Protein AF-A0A2N2M0J9-F1 (afdb_monomer_lite)

Radius of gyration: 19.61 Å; chains: 1; bounding box: 44×35×49 Å

Sequence (154 aa):
MKNSKKWVEKRLKFGWIAIILGVIVSTYGVVSELIIFGVPFDFRFITGLGILLIGVGIGIVVRYRAAAKDETAAKRITNEEQDERTAMIRAKAGNRAYWVSTVLIYTGLMWVSFISNGSLPPMNEDILWYYFAFATVLPFAVYLYNIIHDERSS

pLDDT: mean 85.66, std 8.02, range [47.09, 96.94]

Structure (mmCIF, N/CA/C/O backbone):
data_AF-A0A2N2M0J9-F1
#
_entry.id   AF-A0A2N2M0J9-F1
#
loop_
_atom_site.group_PDB
_atom_site.id
_atom_site.type_symbol
_atom_site.label_atom_id
_atom_site.label_alt_id
_atom_site.label_comp_id
_atom_site.label_asym_id
_atom_site.label_entity_id
_atom_site.label_seq_id
_atom_site.pdbx_PDB_ins_code
_atom_site.Cartn_x
_atom_site.Cartn_y
_atom_site.Cartn_z
_atom_site.occupancy
_atom_site.B_iso_or_equiv
_atom_site.auth_seq_id
_atom_site.auth_comp_id
_atom_site.auth_asym_id
_atom_site.auth_atom_id
_atom_site.pdbx_PDB_model_num
ATOM 1 N N . MET A 1 1 ? -15.226 12.903 26.786 1.00 47.09 1 MET A N 1
ATOM 2 C CA . MET A 1 1 ? -16.348 12.633 25.850 1.00 47.09 1 MET A CA 1
ATOM 3 C C . MET A 1 1 ? -16.061 13.076 24.413 1.00 47.09 1 MET A C 1
ATOM 5 O O . MET A 1 1 ? -15.975 12.202 23.571 1.00 47.09 1 MET A O 1
ATOM 9 N N . LYS A 1 2 ? -15.788 14.359 24.110 1.00 59.69 2 LYS A N 1
ATOM 10 C CA . LYS A 1 2 ? -15.475 14.831 22.733 1.00 59.69 2 LYS A CA 1
ATOM 11 C C . LYS A 1 2 ? -14.125 14.377 22.138 1.00 59.69 2 LYS A C 1
ATOM 13 O O . LYS A 1 2 ? -13.940 14.494 20.930 1.00 59.69 2 LYS A O 1
ATOM 18 N N . ASN A 1 3 ? -13.180 13.900 22.951 1.00 74.38 3 ASN A N 1
ATOM 19 C CA . ASN A 1 3 ? -11.812 13.627 22.487 1.00 74.38 3 ASN A CA 1
ATOM 20 C C . ASN A 1 3 ? -11.683 12.361 21.628 1.00 74.38 3 ASN A C 1
ATOM 22 O O . ASN A 1 3 ? -10.988 12.420 20.620 1.00 74.38 3 ASN A O 1
ATOM 26 N N . SER A 1 4 ? -12.378 11.263 21.950 1.00 74.94 4 SER A N 1
ATOM 27 C CA . SER A 1 4 ? -12.256 9.997 21.202 1.00 74.94 4 SER A CA 1
ATOM 28 C C . SER A 1 4 ? -12.773 10.121 19.767 1.00 74.94 4 SER A C 1
ATOM 30 O O . SER A 1 4 ? -12.076 9.766 18.823 1.00 74.94 4 SER A O 1
ATOM 32 N N . LYS A 1 5 ? -13.952 10.729 19.573 1.00 79.00 5 LYS A N 1
ATOM 33 C CA . LYS A 1 5 ? -14.509 10.961 18.232 1.00 79.00 5 LYS A CA 1
ATOM 34 C C . LYS A 1 5 ? -13.630 11.898 17.394 1.00 79.00 5 LYS A C 1
ATOM 36 O O . LYS A 1 5 ? -13.292 11.567 16.263 1.00 79.00 5 LYS A O 1
ATOM 41 N N . LYS A 1 6 ? -13.169 13.017 17.973 1.00 83.81 6 LYS A N 1
ATOM 42 C CA . LYS A 1 6 ? -12.229 13.940 17.306 1.00 83.81 6 LYS A CA 1
ATOM 43 C C . LYS A 1 6 ? -10.909 13.264 16.929 1.00 83.81 6 LYS A C 1
ATOM 45 O O . LYS A 1 6 ? -10.328 13.585 15.894 1.00 83.81 6 LYS A O 1
ATOM 50 N N . TRP A 1 7 ? -10.428 12.344 17.761 1.00 82.81 7 TRP A N 1
ATOM 51 C CA . TRP A 1 7 ? -9.214 11.580 17.494 1.00 82.81 7 TRP A CA 1
ATOM 52 C C . TRP A 1 7 ? -9.399 10.623 16.303 1.00 82.81 7 TRP A C 1
ATOM 54 O O . TRP A 1 7 ? -8.581 10.649 15.380 1.00 82.81 7 TRP A O 1
ATOM 64 N N 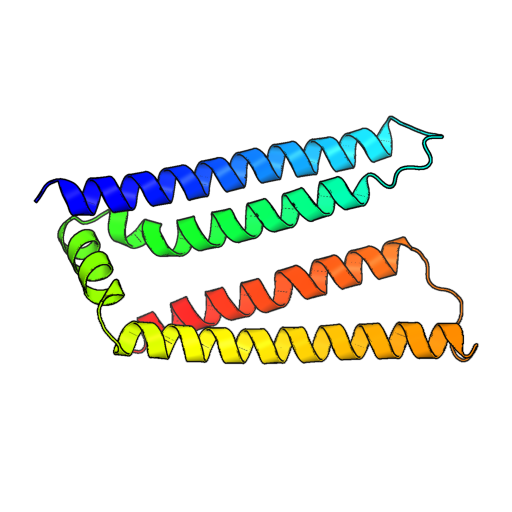. VAL A 1 8 ? -10.511 9.876 16.255 1.00 85.25 8 VAL A N 1
ATOM 65 C CA . VAL A 1 8 ? -10.868 8.996 15.122 1.00 85.25 8 VAL A CA 1
ATOM 66 C C . VAL A 1 8 ? -11.052 9.803 13.831 1.00 85.25 8 VAL A C 1
ATOM 68 O O . VAL A 1 8 ? -10.504 9.445 12.789 1.00 85.25 8 VAL A O 1
ATOM 71 N N . GLU A 1 9 ? -11.754 10.937 13.891 1.00 87.31 9 GLU A N 1
ATOM 72 C CA . GLU A 1 9 ? -11.941 11.833 12.742 1.00 87.31 9 GLU A CA 1
ATOM 73 C C . GLU A 1 9 ? -10.612 12.392 12.220 1.00 87.31 9 GLU A C 1
ATOM 75 O O . GLU A 1 9 ? -10.403 12.462 11.008 1.00 87.31 9 GLU A O 1
ATOM 80 N N . LYS A 1 10 ? -9.681 12.758 13.112 1.00 88.75 10 LYS A N 1
ATOM 81 C CA . LYS A 1 10 ? -8.341 13.213 12.719 1.00 88.75 10 LYS A CA 1
ATOM 82 C C . LYS A 1 10 ? -7.584 12.106 11.983 1.00 88.75 10 LYS A C 1
ATOM 84 O O . LYS A 1 10 ? -6.999 12.378 10.938 1.00 88.75 10 LYS A O 1
ATOM 89 N N . ARG A 1 11 ? -7.632 10.861 12.475 1.00 87.56 11 ARG A N 1
ATOM 90 C CA . ARG A 1 11 ? -7.019 9.698 11.806 1.00 87.56 11 ARG A CA 1
ATOM 91 C C . ARG A 1 11 ? -7.640 9.436 10.436 1.00 87.56 11 ARG A C 1
ATOM 93 O O . ARG A 1 11 ? -6.903 9.247 9.475 1.00 87.56 11 ARG A O 1
ATOM 100 N N . LEU A 1 12 ? -8.963 9.517 10.313 1.00 90.25 12 LEU A N 1
ATOM 101 C CA . LEU A 1 12 ? -9.637 9.395 9.020 1.00 90.25 12 LEU A CA 1
ATOM 102 C C . LEU A 1 12 ? -9.237 10.485 8.034 1.00 90.25 12 LEU A C 1
ATOM 104 O O . LEU A 1 12 ? -8.999 10.180 6.869 1.00 90.25 12 LEU A O 1
ATOM 108 N N . LYS A 1 13 ? -9.128 11.739 8.487 1.00 91.94 13 LYS A N 1
ATOM 109 C CA . LYS A 1 13 ? -8.634 12.836 7.645 1.00 91.94 13 LYS A CA 1
ATOM 110 C C . LYS A 1 13 ? -7.220 12.553 7.148 1.00 91.94 13 LYS A C 1
ATOM 112 O O . LYS A 1 13 ? -6.976 12.719 5.962 1.00 91.94 13 LYS A O 1
ATOM 117 N N . PHE A 1 14 ? -6.324 12.063 8.006 1.00 91.88 14 PHE A N 1
ATOM 118 C CA . PHE A 1 14 ? -4.991 11.628 7.572 1.00 91.88 14 PHE A CA 1
ATOM 119 C C . PHE A 1 14 ? -5.047 10.504 6.536 1.00 91.88 14 PHE A C 1
ATOM 121 O O . PHE A 1 14 ? -4.321 10.569 5.551 1.00 91.88 14 PHE A O 1
ATOM 128 N N . GLY A 1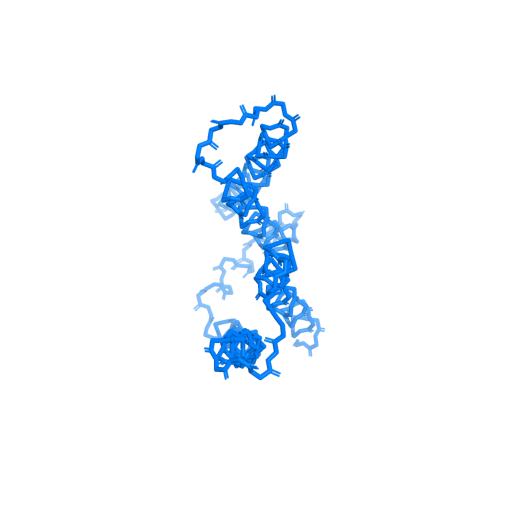 15 ? -5.925 9.514 6.722 1.00 90.25 15 GLY A N 1
ATOM 129 C CA . GLY A 1 15 ? -6.129 8.446 5.743 1.00 90.25 15 GLY A CA 1
ATOM 130 C C . GLY A 1 15 ? -6.559 8.989 4.379 1.00 90.25 15 GLY A C 1
ATOM 131 O O . GLY A 1 15 ? -5.946 8.666 3.368 1.00 90.25 15 GLY A O 1
ATOM 132 N N . TRP A 1 16 ? -7.549 9.884 4.348 1.00 94.50 16 TRP A N 1
ATOM 133 C CA . TRP A 1 16 ? -7.997 10.527 3.109 1.00 94.50 16 TRP A CA 1
ATOM 134 C C . TRP A 1 16 ? -6.934 11.423 2.472 1.00 94.50 16 TRP A C 1
ATOM 136 O O . TRP A 1 16 ? -6.764 11.375 1.258 1.00 94.50 16 TRP A O 1
ATOM 146 N N . ILE A 1 17 ? -6.192 12.196 3.269 1.00 95.56 17 ILE A N 1
ATOM 147 C CA . ILE A 1 17 ? -5.072 13.012 2.779 1.00 95.56 17 ILE A CA 1
ATOM 148 C C . ILE A 1 17 ? -4.010 12.116 2.135 1.00 95.56 17 ILE A C 1
ATOM 150 O O . ILE A 1 17 ? -3.542 12.433 1.047 1.00 95.56 17 ILE A O 1
ATOM 154 N N . ALA A 1 18 ? -3.666 10.987 2.761 1.00 94.44 18 ALA A N 1
ATOM 155 C CA . ALA A 1 18 ? -2.703 10.037 2.213 1.00 94.44 18 ALA A CA 1
ATOM 156 C C . ALA A 1 18 ? -3.183 9.422 0.887 1.00 94.44 18 ALA A C 1
ATOM 158 O O . ALA A 1 18 ? -2.396 9.344 -0.051 1.00 94.44 18 ALA A O 1
ATOM 159 N N . ILE A 1 19 ? -4.469 9.059 0.774 1.00 95.56 19 ILE A N 1
ATOM 160 C CA . ILE A 1 19 ? -5.051 8.570 -0.489 1.00 95.56 19 ILE A CA 1
ATOM 161 C C . ILE A 1 19 ? -4.966 9.648 -1.571 1.00 95.56 19 ILE A C 1
ATOM 163 O O . ILE A 1 19 ? -4.478 9.369 -2.660 1.00 95.56 19 ILE A O 1
ATOM 167 N N . ILE A 1 20 ? -5.417 10.874 -1.284 1.00 96.62 20 ILE A N 1
ATOM 168 C CA . ILE A 1 20 ? -5.417 11.976 -2.259 1.00 96.62 2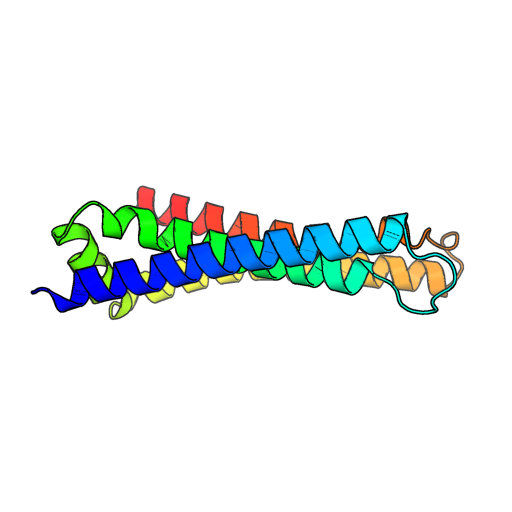0 ILE A CA 1
ATOM 169 C C . ILE A 1 20 ? -3.991 12.275 -2.721 1.00 96.62 20 ILE A C 1
ATOM 171 O O . ILE A 1 20 ? -3.735 12.350 -3.920 1.00 96.62 20 ILE A O 1
ATOM 175 N N . LEU A 1 21 ? -3.056 12.394 -1.778 1.00 96.38 21 LEU A N 1
ATOM 176 C CA . LEU A 1 21 ? -1.651 12.622 -2.086 1.00 96.38 21 LEU A CA 1
ATOM 177 C C . LEU A 1 21 ? -1.079 11.472 -2.920 1.00 96.38 21 LEU A C 1
ATOM 179 O O . LEU A 1 21 ? -0.413 11.719 -3.918 1.00 96.38 21 LEU A O 1
ATOM 183 N N . GLY A 1 22 ? -1.384 10.225 -2.560 1.00 94.81 22 GLY A N 1
ATOM 184 C CA . GLY A 1 22 ? -0.943 9.052 -3.305 1.00 94.81 22 GLY A CA 1
ATOM 185 C C . GLY A 1 22 ? -1.499 8.999 -4.730 1.00 94.81 22 GLY A C 1
ATOM 186 O O . GLY A 1 22 ? -0.761 8.659 -5.652 1.00 94.81 22 GLY A O 1
ATOM 187 N N . VAL A 1 23 ? -2.755 9.405 -4.947 1.00 96.62 23 VAL A N 1
ATOM 188 C CA . VAL A 1 23 ? -3.352 9.529 -6.289 1.00 96.62 23 VAL A CA 1
ATOM 189 C C . VAL A 1 23 ? -2.662 10.624 -7.100 1.00 96.62 23 VAL A C 1
ATOM 191 O O . VAL A 1 23 ? -2.316 10.383 -8.254 1.00 96.62 23 VAL A O 1
ATOM 194 N N . ILE A 1 24 ? -2.414 11.798 -6.511 1.00 96.94 24 ILE A N 1
ATOM 195 C CA . ILE A 1 24 ? -1.705 12.902 -7.180 1.00 96.94 24 ILE A CA 1
ATOM 196 C C . ILE A 1 24 ? -0.296 12.461 -7.588 1.00 96.94 24 ILE A C 1
ATOM 198 O O . ILE A 1 24 ? 0.092 12.632 -8.740 1.00 96.94 24 ILE A O 1
ATOM 202 N N . VAL A 1 25 ? 0.445 11.846 -6.665 1.00 95.81 25 VAL A N 1
ATOM 203 C CA . VAL A 1 25 ? 1.814 11.359 -6.885 1.00 95.81 25 VAL A CA 1
ATOM 204 C C . VAL A 1 25 ? 1.840 10.264 -7.957 1.00 95.81 25 VAL A C 1
ATOM 206 O O . VAL A 1 25 ? 2.645 10.344 -8.880 1.00 95.81 25 VAL A O 1
ATOM 209 N N . SER A 1 26 ? 0.922 9.292 -7.896 1.00 93.44 26 SER A N 1
ATOM 210 C CA . SER A 1 26 ? 0.815 8.228 -8.911 1.00 93.44 26 SER A CA 1
ATOM 211 C C . SER A 1 26 ? 0.497 8.796 -10.292 1.00 93.44 26 SER A C 1
ATOM 213 O O . SER A 1 26 ? 1.125 8.422 -11.276 1.00 93.44 26 SER A O 1
ATOM 215 N N . THR A 1 27 ? -0.459 9.727 -10.361 1.00 94.56 27 THR A N 1
ATOM 216 C CA . THR A 1 27 ? -0.856 10.374 -11.618 1.00 94.56 27 THR A CA 1
ATOM 217 C C . THR A 1 27 ? 0.307 11.167 -12.200 1.00 94.56 27 THR A C 1
ATOM 219 O O . THR A 1 27 ? 0.577 11.063 -13.390 1.00 94.56 27 THR A O 1
ATOM 222 N N . TYR A 1 28 ? 1.035 11.915 -11.368 1.00 94.56 28 TYR A N 1
ATOM 223 C CA . TYR A 1 28 ? 2.215 12.652 -11.803 1.00 94.56 28 TYR A CA 1
ATOM 224 C C . TYR A 1 28 ? 3.315 11.724 -12.333 1.00 94.56 28 TYR A C 1
ATOM 226 O O . TYR A 1 28 ? 3.887 12.025 -13.377 1.00 94.56 28 TYR A O 1
ATOM 234 N N . GLY A 1 29 ? 3.582 10.596 -11.665 1.00 91.56 29 GLY A N 1
ATOM 235 C CA . GLY A 1 29 ? 4.539 9.590 -12.136 1.00 91.56 29 GLY A CA 1
ATOM 236 C C . GLY A 1 29 ? 4.182 9.059 -13.526 1.00 91.56 29 GLY A C 1
ATOM 237 O O . GLY A 1 29 ? 4.988 9.169 -14.445 1.00 91.56 29 GLY A O 1
ATOM 238 N N . VAL A 1 30 ? 2.939 8.600 -13.707 1.00 91.69 30 VAL A N 1
ATOM 239 C CA . VAL A 1 30 ? 2.445 8.076 -14.994 1.00 91.69 30 VAL A CA 1
ATOM 240 C C . VAL A 1 30 ? 2.463 9.144 -16.090 1.00 91.69 30 VAL A C 1
ATOM 242 O O . VAL A 1 30 ? 2.931 8.894 -17.194 1.00 91.69 30 VAL A O 1
ATOM 245 N N . VAL A 1 31 ? 1.977 10.354 -15.806 1.00 93.25 31 VAL A N 1
ATOM 246 C CA . VAL A 1 31 ? 1.960 11.448 -16.790 1.00 93.25 31 VAL A CA 1
ATOM 247 C C . VAL A 1 31 ? 3.380 11.867 -17.177 1.00 93.25 31 VAL A C 1
ATOM 249 O O . VAL A 1 31 ? 3.640 12.126 -18.349 1.00 93.25 31 VAL A O 1
ATOM 252 N N . SER A 1 32 ? 4.307 11.904 -16.219 1.00 90.44 32 SER A N 1
ATOM 253 C CA . SER A 1 32 ? 5.705 12.250 -16.489 1.00 90.44 32 SER A CA 1
ATOM 254 C C . SER A 1 32 ? 6.392 11.193 -17.352 1.00 90.44 32 SER A C 1
ATOM 256 O O . SER A 1 32 ? 7.091 11.565 -18.286 1.00 90.44 32 SER A O 1
ATOM 258 N N . GLU A 1 33 ? 6.128 9.904 -17.111 1.00 87.75 33 GLU A N 1
ATOM 259 C CA . GLU A 1 33 ? 6.623 8.795 -17.945 1.00 87.75 33 GLU A CA 1
ATOM 260 C C . GLU A 1 33 ? 6.145 8.908 -19.404 1.00 87.75 33 GLU A C 1
ATOM 262 O O . GLU A 1 33 ? 6.884 8.577 -20.326 1.00 87.75 33 GLU A O 1
ATOM 267 N N . LEU A 1 34 ? 4.930 9.424 -19.628 1.00 86.81 34 LEU A N 1
ATOM 268 C CA . LEU A 1 34 ? 4.344 9.568 -20.967 1.00 86.81 34 LEU A CA 1
ATOM 269 C C . LEU A 1 34 ? 4.801 10.821 -21.727 1.00 86.81 34 LEU A C 1
ATOM 271 O O . LEU A 1 34 ? 4.736 10.838 -22.955 1.00 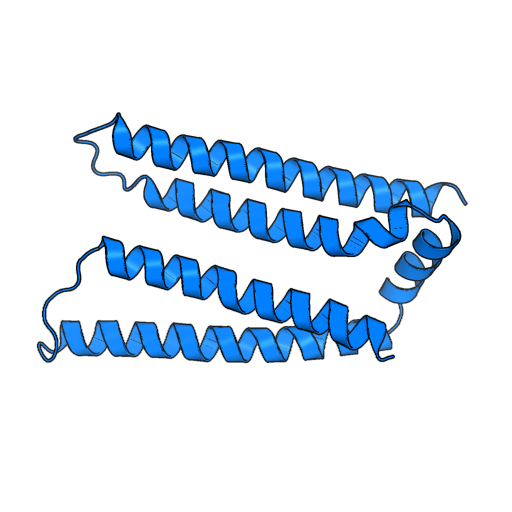86.81 34 LEU A O 1
ATOM 275 N N . ILE A 1 35 ? 5.180 11.889 -21.021 1.00 90.38 35 ILE A N 1
ATOM 276 C CA . ILE A 1 35 ? 5.479 13.197 -21.630 1.00 90.38 35 ILE A CA 1
ATOM 277 C C . ILE A 1 35 ? 6.986 13.455 -21.697 1.00 90.38 35 ILE A C 1
ATOM 279 O O . ILE A 1 35 ? 7.472 14.051 -22.660 1.00 90.38 35 ILE A O 1
ATOM 283 N N . ILE A 1 36 ? 7.731 13.049 -20.669 1.00 85.12 36 ILE A N 1
ATOM 284 C CA . ILE A 1 36 ? 9.137 13.408 -20.498 1.00 85.12 36 ILE A CA 1
ATOM 285 C C . ILE A 1 36 ? 10.010 12.257 -20.997 1.00 85.12 36 ILE A C 1
ATOM 287 O O . ILE A 1 36 ? 10.306 11.312 -20.270 1.00 85.12 36 ILE A O 1
ATOM 291 N N . PHE A 1 37 ? 10.469 12.370 -22.241 1.00 73.88 37 PHE A N 1
ATOM 292 C CA . PHE A 1 37 ? 11.426 11.439 -22.838 1.00 73.88 37 PHE A CA 1
ATOM 293 C C . PHE A 1 37 ? 12.865 11.954 -22.699 1.00 73.88 37 PHE A C 1
ATOM 295 O O . PHE A 1 37 ? 13.124 13.149 -22.832 1.00 73.88 37 PHE A O 1
ATOM 302 N N . GLY A 1 38 ? 13.820 11.046 -22.471 1.00 75.50 38 GLY A N 1
ATOM 303 C CA . GLY A 1 38 ? 15.258 11.353 -22.502 1.00 75.50 38 GLY A CA 1
ATOM 304 C C . GLY A 1 38 ? 15.889 11.774 -21.169 1.00 75.50 38 GLY A C 1
ATOM 305 O O . GLY A 1 38 ? 17.043 12.196 -21.154 1.00 75.50 38 GLY A O 1
ATOM 306 N N . VAL A 1 39 ? 15.172 11.646 -20.050 1.00 81.81 39 VAL A N 1
ATOM 307 C CA . VAL A 1 39 ? 15.738 11.836 -18.706 1.00 81.81 39 VAL A CA 1
ATOM 308 C C . VAL A 1 39 ? 16.188 10.472 -18.163 1.00 81.81 39 VAL A C 1
ATOM 310 O O . VAL A 1 39 ? 15.425 9.516 -18.265 1.00 81.81 39 VAL A O 1
ATOM 313 N N . PRO A 1 40 ? 17.378 10.347 -17.543 1.00 82.88 40 PRO A N 1
ATOM 314 C CA . PRO A 1 40 ? 17.867 9.083 -16.974 1.00 82.88 40 PRO A CA 1
ATOM 315 C C . PRO A 1 40 ? 17.143 8.663 -15.678 1.00 82.88 40 PRO A C 1
ATOM 317 O O . PRO A 1 40 ? 17.640 7.824 -14.931 1.00 82.88 40 PRO A O 1
ATOM 320 N N . PHE A 1 41 ? 16.006 9.284 -15.365 1.00 82.88 41 PHE A N 1
ATOM 321 C CA . PHE A 1 41 ? 15.237 9.039 -14.154 1.00 82.88 41 PHE A CA 1
ATOM 322 C C . PHE A 1 41 ? 14.012 8.187 -14.479 1.00 82.88 41 PHE A C 1
ATOM 324 O O . PHE A 1 41 ? 13.203 8.568 -15.323 1.00 82.88 41 PHE A O 1
ATOM 331 N N . ASP A 1 42 ? 13.857 7.069 -13.772 1.00 85.69 42 ASP A N 1
ATOM 332 C CA . ASP A 1 42 ? 12.691 6.203 -13.909 1.00 85.69 42 ASP A CA 1
ATOM 333 C C . ASP A 1 42 ? 11.513 6.737 -13.070 1.00 85.69 42 ASP A C 1
ATOM 335 O O . ASP A 1 42 ? 11.483 6.652 -11.836 1.00 85.69 42 ASP A O 1
ATOM 339 N N . PHE A 1 43 ? 10.509 7.290 -13.755 1.00 88.75 43 PHE A N 1
ATOM 340 C CA . PHE A 1 43 ? 9.298 7.837 -13.137 1.00 88.75 43 PHE A CA 1
ATOM 341 C C . PHE A 1 43 ? 8.446 6.783 -12.415 1.00 88.75 43 PHE A C 1
ATOM 343 O O . PHE A 1 43 ? 7.626 7.137 -11.560 1.00 88.75 43 PHE A O 1
ATOM 350 N N . ARG A 1 44 ? 8.687 5.489 -12.648 1.00 88.25 44 ARG A N 1
ATOM 351 C CA . ARG A 1 44 ? 8.012 4.389 -11.950 1.00 88.25 44 ARG A CA 1
ATOM 352 C C . ARG A 1 44 ? 8.304 4.349 -10.457 1.00 88.25 44 ARG A C 1
ATOM 354 O O . ARG A 1 44 ? 7.471 3.850 -9.697 1.00 88.25 44 ARG A O 1
ATOM 361 N N . PHE A 1 45 ? 9.423 4.924 -10.006 1.00 87.75 45 PHE A N 1
ATOM 362 C CA . PHE A 1 45 ? 9.679 5.138 -8.578 1.00 87.75 45 PHE A CA 1
ATOM 363 C C . PHE A 1 45 ? 8.632 6.061 -7.944 1.00 87.75 45 PHE A C 1
ATOM 365 O O . PHE A 1 45 ? 8.152 5.794 -6.839 1.00 87.75 45 PHE A O 1
ATOM 372 N N . ILE A 1 46 ? 8.236 7.123 -8.653 1.00 91.19 46 ILE A N 1
ATOM 373 C CA . ILE A 1 46 ? 7.204 8.058 -8.193 1.00 91.19 46 ILE A CA 1
ATOM 374 C C . ILE A 1 46 ? 5.847 7.351 -8.165 1.00 91.19 46 ILE A C 1
ATOM 376 O O . ILE A 1 46 ? 5.125 7.434 -7.169 1.00 91.19 46 ILE A O 1
ATOM 380 N N . THR A 1 47 ? 5.527 6.588 -9.210 1.00 91.31 47 THR A N 1
ATOM 381 C CA . THR A 1 47 ? 4.295 5.791 -9.265 1.00 91.31 47 THR A CA 1
ATOM 382 C C . THR A 1 47 ? 4.229 4.774 -8.119 1.00 91.31 47 THR A C 1
ATOM 384 O O . THR A 1 47 ? 3.210 4.679 -7.434 1.00 91.31 47 THR A O 1
ATOM 387 N N . GLY A 1 48 ? 5.331 4.073 -7.831 1.00 89.50 48 GLY A N 1
ATOM 388 C CA . GLY A 1 48 ? 5.433 3.136 -6.709 1.00 89.50 48 GLY A CA 1
ATOM 389 C C . GLY A 1 48 ? 5.218 3.796 -5.342 1.00 89.50 48 GLY A C 1
ATOM 390 O O . GLY A 1 48 ? 4.481 3.266 -4.507 1.00 89.50 48 GLY A O 1
ATOM 391 N N . LEU A 1 49 ? 5.782 4.990 -5.125 1.00 91.88 49 LEU A N 1
ATOM 392 C CA . LEU A 1 49 ? 5.543 5.777 -3.910 1.00 91.88 49 LEU A CA 1
ATOM 393 C C . LEU A 1 49 ? 4.059 6.140 -3.758 1.00 91.88 49 LEU A C 1
ATOM 395 O O . LEU A 1 49 ? 3.500 6.065 -2.661 1.00 91.88 49 LEU A O 1
ATOM 399 N N . GLY A 1 50 ? 3.405 6.505 -4.859 1.00 92.25 50 GLY A N 1
ATOM 400 C CA . GLY A 1 50 ? 1.978 6.798 -4.874 1.00 92.25 50 GLY A CA 1
ATOM 401 C C . GLY A 1 50 ? 1.119 5.588 -4.483 1.00 92.25 50 GLY A C 1
ATOM 402 O O . GLY A 1 50 ? 0.244 5.721 -3.625 1.00 92.25 50 GLY A O 1
ATOM 403 N N . ILE A 1 51 ? 1.423 4.395 -5.013 1.00 91.50 51 ILE A N 1
ATOM 404 C CA . ILE A 1 51 ? 0.757 3.132 -4.637 1.00 91.50 51 ILE A CA 1
ATOM 405 C C . ILE A 1 51 ? 0.910 2.857 -3.135 1.00 91.50 51 ILE A C 1
ATOM 407 O O . ILE A 1 51 ? -0.070 2.515 -2.466 1.00 91.50 51 ILE A O 1
ATOM 411 N N . LEU A 1 52 ? 2.111 3.053 -2.582 1.00 90.44 52 LEU A N 1
ATOM 412 C CA . LEU A 1 52 ? 2.369 2.879 -1.152 1.00 90.44 52 LEU A CA 1
ATOM 413 C C . LEU A 1 52 ? 1.503 3.821 -0.300 1.00 90.44 52 LEU A C 1
ATOM 415 O O . LEU A 1 52 ? 0.862 3.379 0.657 1.00 90.44 52 LEU A O 1
ATOM 419 N N . LEU A 1 53 ? 1.446 5.107 -0.660 1.00 91.38 53 LEU A N 1
ATOM 420 C CA . LEU A 1 53 ? 0.634 6.107 0.043 1.00 91.38 53 LEU A CA 1
ATOM 421 C C . LEU A 1 53 ? -0.862 5.776 -0.010 1.00 91.38 53 LEU A C 1
ATOM 423 O O . LEU A 1 53 ? -1.552 5.890 1.008 1.00 91.38 53 LEU A O 1
ATOM 427 N N . ILE A 1 54 ? -1.351 5.313 -1.164 1.00 93.12 54 ILE A N 1
ATOM 428 C CA . ILE A 1 54 ? -2.732 4.847 -1.325 1.00 93.12 54 ILE A CA 1
ATOM 429 C C . ILE A 1 54 ? -2.996 3.659 -0.398 1.00 93.12 54 ILE A C 1
ATOM 431 O O . ILE A 1 54 ? -3.984 3.678 0.335 1.00 93.12 54 ILE A O 1
ATOM 435 N N . GLY A 1 55 ? -2.109 2.660 -0.376 1.00 88.31 55 GLY A N 1
ATOM 436 C CA . GLY A 1 55 ? -2.222 1.499 0.509 1.00 88.31 55 GLY A CA 1
ATOM 437 C C . GLY A 1 55 ? -2.327 1.911 1.978 1.00 88.31 55 GLY A C 1
ATOM 438 O O . GLY A 1 55 ? -3.308 1.586 2.649 1.00 88.31 55 GLY A O 1
ATOM 439 N N . VAL A 1 56 ? -1.381 2.720 2.465 1.00 88.88 56 VAL A N 1
ATOM 440 C CA . VAL A 1 56 ? -1.395 3.243 3.844 1.00 88.88 56 VAL A CA 1
ATOM 441 C C . VAL A 1 56 ? -2.696 3.992 4.142 1.00 88.88 56 VAL A C 1
ATOM 443 O O . VAL A 1 56 ? -3.334 3.755 5.173 1.00 88.88 56 VAL A O 1
ATOM 446 N N . GLY A 1 57 ? -3.124 4.864 3.230 1.00 89.81 57 GLY A N 1
ATOM 447 C CA . GLY A 1 57 ? -4.355 5.629 3.369 1.00 89.81 57 GLY A CA 1
ATOM 448 C C . GLY A 1 57 ? -5.603 4.744 3.447 1.00 89.81 57 GLY A C 1
ATOM 449 O O . GLY A 1 57 ? -6.418 4.922 4.355 1.00 89.81 57 GLY A O 1
ATOM 450 N N . ILE A 1 58 ? -5.724 3.738 2.573 1.00 89.75 58 ILE A N 1
ATOM 451 C CA . ILE A 1 58 ? -6.813 2.750 2.598 1.00 89.75 58 ILE A CA 1
ATOM 452 C C . ILE A 1 58 ? -6.821 2.000 3.928 1.00 89.75 58 ILE A C 1
ATOM 454 O O . ILE A 1 58 ? -7.881 1.869 4.536 1.00 89.75 58 ILE A O 1
ATOM 458 N N . GLY A 1 59 ? -5.663 1.556 4.421 1.00 85.31 59 GLY A N 1
ATOM 459 C CA . GLY A 1 59 ? -5.573 0.834 5.693 1.00 85.31 59 GLY A CA 1
ATOM 460 C C . GLY A 1 59 ? -6.078 1.657 6.877 1.00 85.31 59 GLY A C 1
ATOM 461 O O . GLY A 1 59 ? -6.834 1.156 7.711 1.00 85.31 59 GLY A O 1
ATOM 462 N N . ILE A 1 60 ? -5.729 2.946 6.916 1.00 87.06 60 ILE A N 1
ATOM 463 C CA . ILE A 1 60 ? -6.238 3.883 7.924 1.00 87.06 60 ILE A CA 1
ATOM 464 C C . ILE A 1 60 ? -7.752 4.069 7.762 1.00 87.06 60 ILE A C 1
ATOM 466 O O . ILE A 1 60 ? -8.493 3.987 8.743 1.00 87.06 60 ILE A O 1
ATOM 470 N N . VAL A 1 61 ? -8.235 4.302 6.539 1.00 89.44 61 VAL A N 1
ATOM 471 C CA . VAL A 1 61 ? -9.662 4.546 6.293 1.00 89.44 61 VAL A CA 1
ATOM 472 C C . VAL A 1 61 ? -10.502 3.328 6.654 1.00 89.44 61 VAL A C 1
ATOM 474 O O . VAL A 1 61 ? -11.453 3.471 7.415 1.00 89.44 61 VAL A O 1
ATOM 477 N N . VAL A 1 62 ? -10.154 2.137 6.166 1.00 85.38 62 VAL A N 1
ATOM 478 C CA . VAL A 1 62 ? -10.888 0.893 6.446 1.00 85.38 62 VAL A CA 1
ATOM 479 C C . VAL A 1 62 ? -11.009 0.665 7.952 1.00 85.38 62 VAL A C 1
ATOM 481 O O . VAL A 1 62 ? -12.115 0.432 8.437 1.00 85.38 62 VAL A O 1
ATOM 484 N N . ARG A 1 63 ? -9.912 0.841 8.696 1.00 80.31 63 ARG A N 1
ATOM 485 C CA . ARG A 1 63 ? -9.877 0.658 10.151 1.00 80.31 63 ARG A CA 1
ATOM 486 C C . ARG A 1 63 ? -10.778 1.637 10.904 1.00 80.31 63 ARG A C 1
ATOM 488 O O . ARG A 1 63 ? -11.523 1.242 11.791 1.00 80.31 63 ARG A O 1
ATOM 495 N N . TYR A 1 64 ? -10.709 2.927 10.580 1.00 83.00 64 TYR A N 1
ATOM 496 C CA . TYR A 1 64 ? -11.381 3.958 11.382 1.00 83.00 64 TYR A CA 1
ATOM 497 C C . TYR A 1 64 ? -12.775 4.342 10.865 1.00 83.00 64 TYR A C 1
ATOM 499 O O . TYR A 1 64 ? -13.525 5.023 11.567 1.00 83.00 64 TYR A O 1
ATOM 507 N N . ARG A 1 65 ? -13.173 3.895 9.666 1.00 82.44 65 ARG A N 1
ATOM 508 C CA . ARG A 1 65 ? -14.463 4.252 9.050 1.00 82.44 65 ARG A CA 1
ATOM 509 C C . ARG A 1 65 ? -15.662 3.725 9.832 1.00 82.44 65 ARG A C 1
ATOM 511 O O . ARG A 1 65 ? -16.671 4.424 9.901 1.00 82.44 65 ARG A O 1
ATOM 518 N N . ALA A 1 66 ? -15.560 2.531 10.417 1.00 73.62 66 ALA A N 1
ATOM 519 C CA . ALA A 1 66 ? -16.618 1.976 11.262 1.00 73.62 66 ALA A CA 1
ATOM 520 C C . ALA A 1 66 ? -16.776 2.783 12.565 1.00 73.62 66 ALA A C 1
ATOM 522 O O . ALA A 1 66 ? -17.888 3.173 12.914 1.00 73.62 66 ALA A O 1
ATOM 523 N N . ALA A 1 67 ? -15.663 3.140 13.218 1.00 76.88 67 ALA A N 1
ATOM 524 C CA . ALA A 1 67 ? -15.662 3.921 14.459 1.00 76.88 67 ALA A CA 1
ATOM 525 C C . ALA A 1 67 ? -16.124 5.376 14.307 1.00 76.88 67 ALA A C 1
ATOM 527 O O . ALA A 1 67 ? -16.503 5.998 15.292 1.00 76.88 67 ALA A O 1
ATOM 528 N N . ALA A 1 68 ? -16.097 5.955 13.108 1.00 74.50 68 ALA A N 1
ATOM 529 C CA . ALA A 1 68 ? -16.508 7.348 12.928 1.00 74.50 68 ALA A CA 1
ATOM 530 C C . ALA A 1 68 ? -18.022 7.562 12.866 1.00 74.50 68 ALA A C 1
ATOM 532 O O . ALA A 1 68 ? -18.486 8.685 13.071 1.00 74.50 68 ALA A O 1
ATOM 533 N N . LYS A 1 69 ? -18.793 6.507 12.577 1.00 74.50 69 LYS A N 1
ATOM 534 C CA . LYS A 1 69 ? -20.253 6.599 12.459 1.00 74.50 69 LYS A CA 1
ATOM 535 C C . LYS A 1 69 ? -20.968 6.571 13.811 1.00 74.50 69 LYS A C 1
ATOM 537 O O . LYS A 1 69 ? -22.059 7.122 13.906 1.00 74.50 69 LYS A O 1
ATOM 542 N N . ASP A 1 70 ? -20.355 5.987 14.841 1.00 76.25 70 ASP A N 1
ATOM 543 C CA . ASP A 1 70 ? -20.969 5.788 16.156 1.00 76.25 70 ASP A CA 1
ATOM 544 C C . ASP A 1 70 ? -20.003 6.190 17.285 1.00 76.25 70 ASP A C 1
ATOM 546 O O . ASP A 1 70 ? -18.837 5.797 17.316 1.00 76.25 70 ASP A O 1
ATOM 550 N N . GLU A 1 71 ? -20.485 7.001 18.227 1.00 75.69 71 GLU A N 1
ATOM 551 C CA . GLU A 1 71 ? -19.700 7.486 19.363 1.00 75.69 71 GLU A CA 1
ATOM 552 C C . GLU A 1 71 ? -19.364 6.367 20.363 1.00 75.69 71 GLU A C 1
ATOM 554 O O . GLU A 1 71 ? -18.310 6.404 21.007 1.00 75.69 71 GLU A O 1
ATOM 559 N N . THR A 1 72 ? -20.214 5.342 20.460 1.00 76.50 72 THR A N 1
ATOM 560 C CA . THR A 1 72 ? -19.920 4.133 21.239 1.00 76.50 72 THR A CA 1
ATOM 561 C C . THR A 1 72 ? -18.830 3.300 20.563 1.00 76.50 72 THR A C 1
ATOM 563 O O . THR A 1 72 ? -17.884 2.883 21.234 1.00 76.50 72 THR A O 1
ATOM 566 N N . ALA A 1 73 ? -18.868 3.172 19.232 1.00 76.00 73 ALA A N 1
ATOM 567 C CA . ALA A 1 73 ? -17.822 2.507 18.455 1.00 76.00 73 ALA A CA 1
ATOM 568 C C . ALA A 1 73 ? -16.477 3.253 18.523 1.00 76.00 73 ALA A C 1
ATOM 570 O O . ALA A 1 73 ? -15.429 2.621 18.642 1.00 76.00 73 ALA A O 1
ATOM 571 N N . ALA A 1 74 ? -16.482 4.591 18.525 1.00 76.44 74 ALA A N 1
ATOM 572 C CA . ALA A 1 74 ? -15.267 5.390 18.698 1.00 76.44 74 ALA A CA 1
ATOM 573 C C . ALA A 1 74 ? -14.589 5.142 20.056 1.00 76.44 74 ALA A C 1
ATOM 575 O O . ALA A 1 74 ? -13.364 5.028 20.133 1.00 76.44 74 ALA A O 1
ATOM 576 N N . LYS A 1 75 ? -15.374 5.046 21.137 1.00 78.19 75 LYS A N 1
ATOM 577 C CA . LYS A 1 75 ? -14.849 4.699 22.467 1.00 78.19 75 LYS A CA 1
ATOM 578 C C . LYS A 1 75 ? -14.325 3.271 22.498 1.00 78.19 75 LYS A C 1
ATOM 580 O O . LYS A 1 75 ? -13.225 3.052 22.991 1.00 78.19 75 LYS A O 1
ATOM 585 N N . ARG A 1 76 ? -15.086 2.334 21.928 1.00 79.06 76 ARG A N 1
ATOM 586 C CA . ARG A 1 76 ? -14.705 0.927 21.833 1.00 79.06 76 ARG A CA 1
ATOM 587 C C . ARG A 1 76 ? -13.355 0.768 21.135 1.00 79.06 76 ARG A C 1
ATOM 589 O O . ARG A 1 76 ? -12.463 0.210 21.749 1.00 79.06 76 ARG A O 1
ATOM 596 N N . ILE A 1 77 ? -13.149 1.376 19.963 1.00 77.44 77 ILE A N 1
ATOM 597 C CA . ILE A 1 77 ? -11.853 1.326 19.259 1.00 77.44 77 ILE A CA 1
ATOM 598 C C . ILE A 1 77 ? -10.716 1.969 20.068 1.00 77.44 77 ILE A C 1
ATOM 600 O O . ILE A 1 77 ? -9.585 1.493 20.024 1.00 77.44 77 ILE A O 1
ATOM 604 N N . THR A 1 78 ? -10.994 3.044 20.814 1.00 77.50 78 THR A N 1
ATOM 605 C CA . THR A 1 78 ? -9.968 3.700 21.646 1.00 77.50 78 THR A CA 1
ATOM 606 C C . THR A 1 78 ? -9.530 2.794 22.801 1.00 77.50 78 THR A C 1
ATOM 608 O O . THR A 1 78 ? -8.345 2.729 23.111 1.00 77.50 78 THR A O 1
ATOM 611 N N . ASN A 1 79 ? -10.474 2.075 23.411 1.00 79.06 79 ASN A N 1
ATOM 612 C CA . ASN A 1 79 ? -10.195 1.125 24.486 1.00 79.06 79 ASN A CA 1
ATOM 613 C C . ASN A 1 79 ? -9.576 -0.175 23.944 1.00 79.06 79 ASN A C 1
ATOM 615 O O . ASN A 1 79 ? -8.639 -0.692 24.535 1.00 79.06 79 ASN A O 1
ATOM 619 N N . GLU A 1 80 ? -10.039 -0.665 22.790 1.00 77.00 80 GLU A N 1
ATOM 620 C CA . GLU A 1 80 ? -9.483 -1.835 22.093 1.00 77.00 80 GLU A CA 1
ATOM 621 C C . GLU A 1 80 ? -8.025 -1.623 21.675 1.00 77.00 80 GLU A C 1
ATOM 623 O O . GLU A 1 80 ? -7.271 -2.586 21.603 1.00 77.00 80 GLU A O 1
ATOM 628 N N . GLU A 1 81 ? -7.595 -0.386 21.401 1.00 72.31 81 GLU A N 1
ATOM 629 C CA . GLU A 1 81 ? -6.179 -0.091 21.144 1.00 72.31 81 GLU A CA 1
ATOM 630 C C . GLU A 1 81 ? -5.279 -0.304 22.364 1.00 72.31 81 GLU A C 1
ATOM 632 O O . GLU A 1 81 ? -4.074 -0.479 22.188 1.00 72.31 81 GLU A O 1
ATOM 637 N N . GLN A 1 82 ? -5.851 -0.310 23.567 1.00 72.88 82 GLN A N 1
ATOM 638 C CA . GLN A 1 82 ? -5.150 -0.597 24.817 1.00 72.88 82 GLN A CA 1
ATOM 639 C C . GLN A 1 82 ? -5.331 -2.055 25.267 1.00 72.88 82 GLN A C 1
ATOM 641 O O . GLN A 1 82 ? -4.729 -2.456 26.258 1.00 72.88 82 GLN A O 1
ATOM 646 N N . ASP A 1 83 ? -6.133 -2.840 24.543 1.00 79.19 83 ASP A N 1
ATOM 647 C CA . ASP A 1 83 ? -6.402 -4.241 24.848 1.00 79.19 83 ASP A CA 1
ATOM 648 C C . ASP A 1 83 ? -5.403 -5.163 24.128 1.00 79.19 83 ASP A C 1
ATOM 650 O O . ASP A 1 83 ? -5.196 -5.093 22.908 1.00 79.19 83 ASP A O 1
ATOM 654 N N . GLU A 1 84 ? -4.801 -6.071 24.890 1.00 79.44 84 GLU A N 1
ATOM 655 C CA . GLU A 1 84 ? -3.841 -7.063 24.407 1.00 79.44 84 GLU A CA 1
ATOM 656 C C . GLU A 1 84 ? -4.463 -8.008 23.371 1.00 79.44 84 GLU A C 1
ATOM 658 O O . GLU A 1 84 ? -3.790 -8.437 22.426 1.00 79.44 84 GLU A O 1
ATOM 663 N N . ARG A 1 85 ? -5.772 -8.286 23.469 1.00 77.81 85 ARG A N 1
ATOM 664 C CA . ARG A 1 85 ? -6.467 -9.167 22.517 1.00 77.81 85 ARG A CA 1
ATOM 665 C C . ARG A 1 85 ? -6.453 -8.594 21.099 1.00 77.81 85 ARG A C 1
ATOM 667 O O . ARG A 1 85 ? -6.202 -9.321 20.135 1.00 77.81 85 ARG A O 1
ATOM 674 N N . THR A 1 86 ? -6.669 -7.290 20.957 1.00 78.69 86 THR A N 1
ATOM 675 C CA . THR A 1 86 ? -6.629 -6.605 19.657 1.00 78.69 86 THR A CA 1
ATOM 676 C C . THR A 1 86 ? -5.215 -6.598 19.082 1.00 78.69 86 THR A C 1
ATOM 678 O O . THR A 1 86 ? -5.029 -6.768 17.873 1.00 78.69 86 THR A O 1
ATOM 681 N N . ALA A 1 87 ? -4.202 -6.436 19.939 1.00 78.38 87 ALA A N 1
ATOM 682 C CA . ALA A 1 87 ? -2.807 -6.549 19.530 1.00 78.38 87 ALA A CA 1
ATOM 683 C C . ALA A 1 87 ? -2.499 -7.957 18.990 1.00 78.38 87 ALA A C 1
ATOM 685 O O . ALA A 1 87 ? -1.875 -8.081 17.936 1.00 78.38 87 ALA A O 1
ATOM 686 N N . MET A 1 88 ? -3.019 -9.006 19.635 1.00 80.62 88 MET A N 1
ATOM 687 C CA . MET A 1 88 ? -2.851 -10.393 19.195 1.00 80.62 88 MET A CA 1
ATOM 688 C C . MET A 1 88 ? -3.522 -10.679 17.840 1.00 80.62 88 MET A C 1
ATOM 690 O O . MET A 1 88 ? -2.905 -11.305 16.976 1.00 80.62 88 MET A O 1
ATOM 694 N N . ILE A 1 89 ? -4.748 -10.192 17.606 1.00 81.44 89 ILE A N 1
ATOM 695 C CA . ILE A 1 89 ? -5.436 -10.347 16.306 1.00 81.44 89 ILE A CA 1
ATOM 696 C C . ILE A 1 89 ? -4.620 -9.687 15.187 1.00 81.44 89 ILE A C 1
ATOM 698 O O . ILE A 1 89 ? -4.382 -10.288 14.137 1.00 81.44 89 ILE A O 1
ATOM 702 N N . ARG A 1 90 ? -4.109 -8.475 15.431 1.00 82.19 90 ARG A N 1
ATOM 703 C CA . ARG A 1 90 ? -3.254 -7.767 14.467 1.00 82.19 90 ARG A CA 1
ATOM 704 C C . ARG A 1 90 ? -1.930 -8.479 14.237 1.00 82.19 90 ARG A C 1
ATOM 706 O O . ARG A 1 90 ? -1.499 -8.568 13.092 1.00 82.19 90 ARG A O 1
ATOM 713 N N . ALA A 1 91 ? -1.309 -9.015 15.285 1.00 80.50 91 ALA A N 1
ATOM 714 C CA . ALA A 1 91 ? -0.085 -9.797 15.163 1.00 80.50 91 ALA A CA 1
ATOM 715 C C . ALA A 1 91 ? -0.314 -11.058 14.316 1.00 80.50 91 ALA A C 1
ATOM 717 O O . ALA A 1 91 ? 0.500 -11.372 13.452 1.00 80.50 91 ALA A O 1
ATOM 718 N N . LYS A 1 92 ? -1.455 -11.737 14.479 1.00 86.56 92 LYS A N 1
ATOM 719 C CA . LYS A 1 92 ? -1.825 -12.911 13.676 1.00 86.56 92 LYS A CA 1
ATOM 720 C C . LYS A 1 92 ? -2.062 -12.558 12.205 1.00 86.56 92 LYS A C 1
ATOM 722 O O . LYS A 1 92 ? -1.518 -13.227 11.324 1.00 86.56 92 LYS A O 1
ATOM 727 N N . ALA A 1 93 ? -2.830 -11.504 11.928 1.00 85.31 93 ALA A N 1
ATOM 728 C CA . ALA A 1 93 ? -3.051 -11.016 10.566 1.00 85.31 93 ALA A CA 1
ATOM 729 C C . ALA A 1 93 ? -1.742 -10.529 9.916 1.00 85.31 93 ALA A C 1
ATOM 731 O O . ALA A 1 93 ? -1.476 -10.829 8.752 1.00 85.31 93 ALA A O 1
ATOM 732 N N . GLY A 1 94 ? -0.899 -9.836 10.686 1.00 85.69 94 GLY A N 1
ATOM 733 C CA . GLY A 1 94 ? 0.432 -9.390 10.280 1.00 85.69 94 GLY A CA 1
ATOM 734 C C . GLY A 1 94 ? 1.362 -10.556 9.962 1.00 85.69 94 GLY A C 1
ATOM 735 O O . GLY A 1 94 ? 2.013 -10.539 8.926 1.00 85.69 94 GLY A O 1
ATOM 736 N N . ASN A 1 95 ? 1.360 -11.610 10.780 1.00 87.81 95 ASN A N 1
ATOM 737 C CA . ASN A 1 95 ? 2.149 -12.815 10.532 1.00 87.81 95 ASN A CA 1
ATOM 738 C C . ASN A 1 95 ? 1.730 -13.508 9.224 1.00 87.81 95 ASN A C 1
ATOM 740 O O . ASN A 1 95 ? 2.579 -13.884 8.422 1.00 87.81 95 ASN A O 1
ATOM 744 N N . ARG A 1 96 ? 0.421 -13.621 8.951 1.00 87.88 96 ARG A N 1
ATOM 745 C CA . ARG A 1 96 ? -0.076 -14.161 7.669 1.00 87.88 96 ARG A CA 1
ATOM 746 C C . ARG A 1 96 ? 0.407 -13.328 6.478 1.00 87.88 96 ARG A C 1
ATOM 748 O O . ARG A 1 96 ? 0.902 -13.888 5.506 1.00 87.88 96 ARG A O 1
ATOM 755 N N . ALA A 1 97 ? 0.296 -12.003 6.562 1.00 90.06 97 ALA A N 1
ATOM 756 C CA . ALA A 1 97 ? 0.780 -11.103 5.518 1.00 90.06 97 ALA A CA 1
ATOM 757 C C . ALA A 1 97 ? 2.306 -11.182 5.335 1.00 90.06 97 ALA A C 1
ATOM 759 O O . ALA A 1 97 ? 2.781 -11.211 4.204 1.00 90.06 97 ALA A O 1
ATOM 760 N N . TYR A 1 98 ? 3.060 -11.295 6.429 1.00 89.50 98 TYR A N 1
ATOM 761 C CA . TYR A 1 98 ? 4.512 -11.466 6.417 1.00 89.50 98 TYR A CA 1
ATOM 762 C C . TYR A 1 98 ? 4.949 -12.753 5.705 1.00 89.50 98 TYR A C 1
ATOM 764 O O . TYR A 1 98 ? 5.901 -12.739 4.924 1.00 89.50 98 TYR A O 1
ATOM 772 N N . TRP A 1 99 ? 4.239 -13.865 5.913 1.00 92.06 99 TRP A N 1
ATOM 773 C CA . TRP A 1 99 ? 4.521 -15.100 5.178 1.00 92.06 99 TRP A CA 1
ATOM 774 C C . TRP A 1 99 ? 4.287 -14.930 3.679 1.00 92.06 99 TRP A C 1
ATOM 776 O O . TRP A 1 99 ? 5.131 -15.327 2.878 1.00 92.06 99 TRP A O 1
ATOM 786 N N . VAL A 1 100 ? 3.189 -14.273 3.294 1.00 92.94 100 VAL A N 1
ATOM 787 C CA . VAL A 1 100 ? 2.905 -13.972 1.884 1.00 92.94 100 VAL A CA 1
ATOM 788 C C . VAL A 1 100 ? 3.992 -13.078 1.283 1.00 92.94 100 VAL A C 1
ATOM 790 O O . VAL A 1 100 ? 4.495 -13.391 0.206 1.00 92.94 100 VAL A O 1
ATOM 793 N N . SER A 1 101 ? 4.421 -12.014 1.973 1.00 92.19 101 SER A N 1
ATOM 794 C CA . SER A 1 101 ? 5.499 -11.153 1.468 1.00 92.19 101 SER A CA 1
ATOM 795 C C . SER A 1 101 ? 6.823 -11.904 1.354 1.00 92.19 101 SER A C 1
ATOM 797 O O . SER A 1 101 ? 7.517 -11.759 0.356 1.00 92.19 101 SER A O 1
ATOM 799 N N . THR A 1 102 ? 7.158 -12.741 2.337 1.00 91.50 102 THR A N 1
ATOM 800 C CA . THR A 1 102 ? 8.383 -13.554 2.332 1.00 91.50 102 THR A CA 1
ATOM 801 C C . THR A 1 102 ? 8.435 -14.481 1.120 1.00 91.50 102 THR A C 1
ATOM 803 O O . THR A 1 102 ? 9.447 -14.518 0.424 1.00 91.50 102 THR A O 1
ATOM 806 N N . VAL A 1 103 ? 7.334 -15.177 0.813 1.00 94.69 103 VAL A N 1
ATOM 807 C CA . VAL A 1 103 ? 7.248 -16.076 -0.351 1.00 94.69 103 VAL A CA 1
ATOM 808 C C . VAL A 1 103 ? 7.383 -15.310 -1.668 1.00 94.69 103 VAL A C 1
ATOM 810 O O . VAL A 1 103 ? 8.104 -15.754 -2.564 1.00 94.69 103 VAL A O 1
ATOM 813 N N . LEU A 1 104 ? 6.740 -14.145 -1.793 1.00 94.31 104 LEU A N 1
ATOM 814 C CA . LEU A 1 104 ? 6.841 -13.311 -2.996 1.00 94.31 104 LEU A CA 1
ATOM 815 C C . LEU A 1 104 ? 8.251 -12.732 -3.164 1.00 94.31 104 LEU A C 1
ATOM 817 O O . LEU A 1 104 ? 8.808 -12.764 -4.258 1.00 94.31 104 LEU A O 1
ATOM 821 N N . ILE A 1 105 ? 8.880 -12.250 -2.095 1.00 93.50 105 ILE A N 1
ATOM 822 C CA . ILE A 1 105 ? 10.256 -11.745 -2.165 1.00 93.50 105 ILE A CA 1
ATOM 823 C C . ILE A 1 105 ? 11.214 -12.878 -2.537 1.00 93.50 105 ILE A C 1
ATOM 825 O O . ILE A 1 105 ? 12.025 -12.710 -3.444 1.00 93.50 105 ILE A O 1
ATOM 829 N N . TYR A 1 106 ? 11.084 -14.047 -1.902 1.00 93.56 106 TYR A N 1
ATOM 830 C CA . TYR A 1 106 ? 11.887 -15.224 -2.231 1.00 93.56 106 TYR A CA 1
ATOM 831 C C . TYR A 1 106 ? 11.745 -15.616 -3.704 1.00 93.56 106 TYR A C 1
ATOM 833 O O . TYR A 1 106 ? 12.744 -15.800 -4.394 1.00 93.56 106 TYR A O 1
ATOM 841 N N . THR A 1 107 ? 10.515 -15.677 -4.212 1.00 93.62 107 THR A N 1
ATOM 842 C CA . THR A 1 107 ? 10.254 -16.029 -5.615 1.00 93.62 107 THR A CA 1
ATOM 843 C C . THR A 1 107 ? 10.879 -15.009 -6.573 1.00 93.62 107 THR A C 1
ATOM 845 O O . THR A 1 107 ? 11.484 -15.398 -7.569 1.00 93.62 107 THR A O 1
ATOM 848 N N . GLY A 1 108 ? 10.825 -13.715 -6.240 1.00 91.94 108 GLY A N 1
ATOM 849 C CA . GLY A 1 108 ? 11.469 -12.660 -7.027 1.00 91.94 108 GLY A CA 1
ATOM 850 C C . GLY A 1 108 ? 12.993 -12.776 -7.022 1.00 91.94 108 GLY A C 1
ATOM 851 O O . GLY A 1 108 ? 13.622 -12.687 -8.073 1.00 91.94 108 GLY A O 1
ATOM 852 N N . LEU A 1 109 ? 13.591 -13.047 -5.858 1.00 91.88 109 LEU A N 1
ATOM 853 C CA . LEU A 1 109 ? 15.033 -13.271 -5.725 1.00 91.88 109 LEU A CA 1
ATOM 854 C C . LEU A 1 109 ? 15.501 -14.489 -6.524 1.00 91.88 109 LEU A C 1
ATOM 856 O O . LEU A 1 109 ? 16.507 -14.409 -7.228 1.00 91.88 109 LEU A O 1
ATOM 860 N N . MET A 1 110 ? 14.762 -15.598 -6.454 1.00 92.12 110 MET A N 1
ATOM 861 C CA . MET A 1 110 ? 15.066 -16.795 -7.238 1.00 92.12 110 MET A CA 1
ATOM 862 C C . MET A 1 110 ? 14.999 -16.508 -8.734 1.00 92.12 110 MET A C 1
ATOM 864 O O . MET A 1 110 ? 15.887 -16.920 -9.478 1.00 92.12 110 MET A O 1
ATOM 868 N N . TRP A 1 111 ? 13.992 -15.755 -9.175 1.00 89.94 111 TRP A N 1
ATOM 869 C CA . TRP A 1 111 ? 13.865 -15.367 -10.575 1.00 89.94 111 TRP A CA 1
ATOM 870 C C . TRP A 1 111 ? 15.067 -14.538 -11.043 1.00 89.94 111 TRP A C 1
ATOM 872 O O . TRP A 1 111 ? 15.706 -14.891 -12.035 1.00 89.94 111 TRP A O 1
ATOM 882 N N . VAL A 1 112 ? 15.440 -13.497 -10.292 1.00 89.38 112 VAL A N 1
ATOM 883 C CA . VAL A 1 112 ? 16.627 -12.677 -10.590 1.00 89.38 112 VAL A CA 1
ATOM 884 C C . VAL A 1 112 ? 17.894 -13.538 -10.633 1.00 89.38 112 VAL A C 1
ATOM 886 O O . VAL A 1 112 ? 18.705 -13.381 -11.543 1.00 89.38 112 VAL A O 1
ATOM 889 N N . SER A 1 113 ? 18.039 -14.494 -9.712 1.00 88.50 113 SER A N 1
ATOM 890 C CA . SER A 1 113 ? 19.185 -15.410 -9.682 1.00 88.50 113 SER A CA 1
ATOM 891 C C . SER A 1 113 ? 19.258 -16.325 -10.912 1.00 88.50 113 SER A C 1
ATOM 893 O O . SER A 1 113 ? 20.340 -16.552 -11.453 1.00 88.50 113 SER A O 1
ATOM 895 N N . PHE A 1 114 ? 18.126 -16.834 -11.404 1.00 89.12 114 PHE A N 1
ATOM 896 C CA . PHE A 1 114 ? 18.113 -17.642 -12.626 1.00 89.12 114 PHE A CA 1
ATOM 897 C C . PHE A 1 114 ? 18.495 -16.834 -13.870 1.00 89.12 114 PHE A C 1
ATOM 899 O O . PHE A 1 114 ? 19.182 -17.360 -14.747 1.00 89.12 114 PHE A O 1
ATOM 906 N N . ILE A 1 115 ? 18.093 -15.562 -13.932 1.00 88.38 115 ILE A N 1
ATOM 907 C CA . ILE A 1 115 ? 18.487 -14.653 -15.014 1.00 88.38 115 ILE A CA 1
ATOM 908 C C . ILE A 1 115 ? 19.990 -14.367 -14.942 1.00 88.38 115 ILE A C 1
ATOM 910 O O . ILE A 1 115 ? 20.681 -14.490 -15.951 1.00 88.38 115 ILE A O 1
ATOM 914 N N . SER A 1 116 ? 20.524 -14.052 -13.756 1.00 86.62 116 SER A N 1
ATOM 915 C CA . SER A 1 116 ? 21.955 -13.756 -13.595 1.00 86.62 116 SER A CA 1
ATOM 916 C C . SER A 1 116 ? 22.853 -14.948 -13.930 1.00 86.62 116 SER A C 1
ATOM 918 O O . SER A 1 116 ? 23.974 -14.763 -14.391 1.00 86.62 116 SER A O 1
ATOM 920 N N . ASN A 1 117 ? 22.354 -16.170 -13.728 1.00 89.44 117 ASN A N 1
ATOM 921 C CA . ASN A 1 117 ? 23.060 -17.411 -14.051 1.00 89.44 117 ASN A CA 1
ATOM 922 C C . ASN A 1 117 ? 22.851 -17.871 -15.508 1.00 89.44 117 ASN A C 1
ATOM 924 O O . ASN A 1 117 ? 23.261 -18.974 -15.863 1.00 89.44 117 ASN A O 1
ATOM 928 N N . GLY A 1 118 ? 22.178 -17.075 -16.347 1.00 86.75 118 GLY A N 1
ATOM 929 C CA . GLY A 1 118 ? 21.928 -17.391 -17.758 1.00 86.75 118 GLY A CA 1
ATOM 930 C C . GLY A 1 118 ? 20.942 -18.541 -17.994 1.00 86.75 118 GLY A C 1
ATOM 931 O O . GLY A 1 118 ? 20.817 -19.020 -19.116 1.00 86.75 118 GLY A O 1
ATOM 932 N N . SER A 1 119 ? 20.241 -18.997 -16.951 1.00 87.56 119 SER A N 1
ATOM 933 C CA . SER A 1 119 ? 19.250 -20.080 -17.044 1.00 87.56 119 SER A CA 1
ATOM 934 C C . SER A 1 119 ? 17.897 -19.599 -17.578 1.00 87.56 119 SER A C 1
ATOM 936 O O . SER A 1 119 ? 17.093 -20.407 -18.036 1.00 87.56 119 SER A O 1
ATOM 938 N N . LEU A 1 120 ? 17.639 -18.290 -17.519 1.00 84.06 120 LEU A N 1
ATOM 939 C CA . LEU A 1 120 ? 16.457 -17.636 -18.078 1.00 84.06 120 LEU A CA 1
ATOM 940 C C . LEU A 1 120 ? 16.875 -16.444 -18.954 1.00 84.06 120 LEU A C 1
ATOM 942 O O . LEU A 1 120 ? 17.895 -15.813 -18.669 1.00 84.06 120 LEU A O 1
ATOM 946 N N . PRO A 1 121 ? 16.096 -16.110 -20.000 1.00 82.44 121 PRO A N 1
ATOM 947 C CA . PRO A 1 121 ? 16.343 -14.921 -20.806 1.00 82.44 121 PRO A CA 1
ATOM 948 C C . PRO A 1 121 ? 16.224 -13.636 -19.964 1.00 82.44 121 PRO A C 1
ATOM 950 O O . PRO A 1 121 ? 15.488 -13.620 -18.971 1.00 82.44 121 PRO A O 1
ATOM 953 N N . PRO A 1 122 ? 16.923 -12.551 -20.355 1.00 78.88 122 PRO A N 1
ATOM 954 C CA . PRO A 1 122 ? 16.844 -11.270 -19.662 1.00 78.88 122 PRO A CA 1
ATOM 955 C C . PRO A 1 122 ? 15.400 -10.759 -19.615 1.00 78.88 122 PRO A C 1
ATOM 957 O O . PRO A 1 122 ? 14.658 -10.838 -20.596 1.00 78.88 122 PRO A O 1
ATOM 960 N N . MET A 1 123 ? 14.997 -10.267 -18.444 1.00 71.44 123 MET A N 1
ATOM 961 C CA . MET A 1 123 ? 13.634 -9.803 -18.195 1.00 71.44 123 MET A CA 1
ATOM 962 C C . MET A 1 123 ? 13.385 -8.452 -18.859 1.00 71.44 123 MET A C 1
ATOM 964 O O . MET A 1 123 ? 14.255 -7.584 -18.850 1.00 71.44 123 MET A O 1
ATOM 968 N N . ASN A 1 124 ? 12.158 -8.246 -19.337 1.00 82.38 124 ASN A N 1
ATOM 969 C CA . ASN A 1 124 ? 11.663 -6.896 -19.569 1.00 82.38 124 ASN A CA 1
ATOM 970 C C . ASN A 1 124 ? 11.509 -6.193 -18.203 1.00 82.38 124 ASN A C 1
ATOM 972 O O . ASN A 1 124 ? 10.877 -6.741 -17.293 1.00 82.38 124 ASN A O 1
ATOM 976 N N . GLU A 1 125 ? 12.078 -4.993 -18.078 1.00 78.75 125 GLU A N 1
ATOM 977 C CA . GLU A 1 125 ? 11.996 -4.116 -16.902 1.00 78.75 125 GLU A CA 1
ATOM 978 C C . GLU A 1 125 ? 10.544 -3.892 -16.442 1.00 78.75 125 GLU A C 1
ATOM 980 O O . GLU A 1 125 ? 10.269 -3.833 -15.241 1.00 78.75 125 GLU A O 1
ATOM 985 N N . ASP A 1 126 ? 9.591 -3.884 -17.379 1.00 85.69 126 ASP A N 1
ATOM 986 C CA . ASP A 1 126 ? 8.156 -3.782 -17.100 1.00 85.69 126 ASP A CA 1
ATOM 987 C C . ASP A 1 126 ? 7.651 -4.927 -16.221 1.00 85.69 126 ASP A C 1
ATOM 989 O O . ASP A 1 126 ? 6.940 -4.709 -15.239 1.00 85.69 126 ASP A O 1
ATOM 993 N N . ILE A 1 127 ? 8.032 -6.165 -16.546 1.00 87.75 127 ILE A N 1
ATOM 994 C CA . ILE A 1 127 ? 7.546 -7.361 -15.845 1.00 87.75 127 ILE A CA 1
ATOM 995 C C . ILE A 1 127 ? 8.058 -7.352 -14.406 1.00 87.75 127 ILE A C 1
ATOM 997 O O . ILE A 1 127 ? 7.312 -7.673 -13.478 1.00 87.75 127 ILE A O 1
ATOM 1001 N N . LEU A 1 128 ? 9.317 -6.950 -14.214 1.00 87.88 128 LEU A N 1
ATOM 1002 C CA . LEU A 1 128 ? 9.926 -6.857 -12.894 1.00 87.88 128 LEU A CA 1
ATOM 1003 C C . LEU A 1 128 ? 9.223 -5.794 -12.037 1.00 87.88 128 LEU A C 1
ATOM 1005 O O . LEU A 1 128 ? 8.939 -6.030 -10.860 1.00 87.88 128 LEU A O 1
ATOM 1009 N N . TRP A 1 129 ? 8.872 -4.654 -12.635 1.00 89.19 129 TRP A N 1
ATOM 1010 C CA . TRP A 1 129 ? 8.129 -3.606 -11.943 1.00 89.19 129 TRP A CA 1
ATOM 1011 C C . TRP A 1 129 ? 6.734 -4.071 -11.506 1.00 89.19 129 TRP A C 1
ATOM 1013 O O . TRP A 1 129 ? 6.385 -3.948 -10.328 1.00 89.19 129 TRP A O 1
ATOM 1023 N N . TYR A 1 130 ? 5.954 -4.673 -12.413 1.00 90.25 130 TYR A N 1
ATOM 1024 C CA . TYR A 1 130 ? 4.628 -5.206 -12.076 1.00 90.25 130 TYR A CA 1
ATOM 1025 C C . TYR A 1 130 ? 4.704 -6.286 -10.996 1.00 90.25 130 TYR A C 1
ATOM 1027 O O . TYR A 1 130 ? 3.851 -6.332 -10.106 1.00 90.25 130 TYR A O 1
ATOM 1035 N N . TYR A 1 131 ? 5.744 -7.122 -11.033 1.00 92.25 131 TYR A N 1
ATOM 1036 C CA . TYR A 1 131 ? 5.989 -8.127 -10.009 1.00 92.25 131 TYR A CA 1
ATOM 1037 C C . TYR A 1 131 ? 6.179 -7.497 -8.625 1.00 92.25 131 TYR A C 1
ATOM 1039 O O . TYR A 1 131 ? 5.517 -7.903 -7.670 1.00 92.25 131 TYR A O 1
ATOM 1047 N N . PHE A 1 132 ? 7.033 -6.478 -8.497 1.00 90.56 132 PHE A N 1
ATOM 1048 C CA . PHE A 1 132 ? 7.265 -5.816 -7.209 1.00 90.56 132 PHE A CA 1
ATOM 1049 C C . PHE A 1 132 ? 6.065 -4.995 -6.728 1.00 90.56 132 PHE A C 1
ATOM 1051 O O . PHE A 1 132 ? 5.768 -4.985 -5.528 1.00 90.56 132 PHE A O 1
ATOM 1058 N N . ALA A 1 133 ? 5.326 -4.365 -7.644 1.00 90.81 133 ALA A N 1
ATOM 1059 C CA . ALA A 1 133 ? 4.057 -3.724 -7.316 1.00 90.81 133 ALA A CA 1
ATOM 1060 C C . ALA A 1 133 ? 3.070 -4.751 -6.732 1.00 90.81 133 ALA A C 1
ATOM 1062 O O . ALA A 1 133 ? 2.502 -4.536 -5.658 1.00 90.81 133 ALA A O 1
ATOM 1063 N N . PHE A 1 134 ? 2.935 -5.915 -7.372 1.00 92.56 134 PHE A N 1
ATOM 1064 C CA . PHE A 1 134 ? 2.096 -7.008 -6.886 1.00 92.56 134 PHE A CA 1
ATOM 1065 C C . PHE A 1 134 ? 2.579 -7.564 -5.538 1.00 92.56 134 PHE A C 1
ATOM 1067 O O . PHE A 1 134 ? 1.777 -7.730 -4.617 1.00 92.56 134 PHE A O 1
ATOM 1074 N N . ALA A 1 135 ? 3.889 -7.772 -5.385 1.00 92.19 135 ALA A N 1
ATOM 1075 C CA . ALA A 1 135 ? 4.513 -8.235 -4.148 1.00 92.19 135 ALA A CA 1
ATOM 1076 C C . ALA A 1 135 ? 4.324 -7.266 -2.971 1.00 92.19 135 ALA A C 1
ATOM 10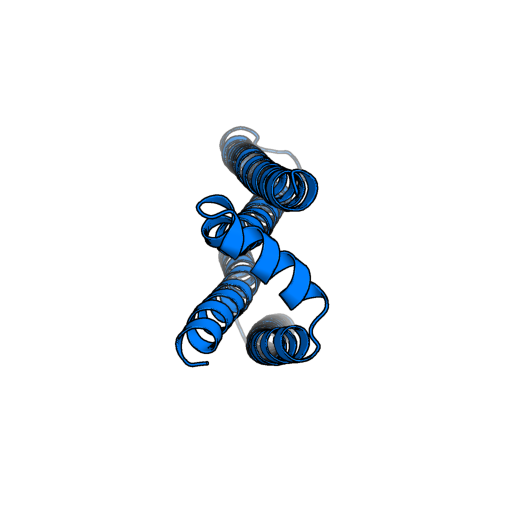78 O O . ALA A 1 135 ? 4.378 -7.685 -1.817 1.00 92.19 135 ALA A O 1
ATOM 1079 N N . THR A 1 136 ? 4.053 -5.990 -3.253 1.00 88.31 136 THR A N 1
ATOM 1080 C CA . THR A 1 136 ? 3.735 -4.968 -2.248 1.00 88.31 136 THR A CA 1
ATOM 1081 C C . THR A 1 136 ? 2.241 -4.946 -1.912 1.00 88.31 136 THR A C 1
ATOM 1083 O O . THR A 1 136 ? 1.857 -4.898 -0.742 1.00 88.31 136 THR A O 1
ATOM 1086 N N . VAL A 1 137 ? 1.373 -5.001 -2.927 1.00 91.69 137 VAL A N 1
ATOM 1087 C CA . VAL A 1 137 ? -0.083 -4.863 -2.758 1.00 91.69 137 VAL A CA 1
ATOM 1088 C C . VAL A 1 137 ? -0.717 -6.131 -2.184 1.00 91.69 137 VAL A C 1
ATOM 1090 O O . VAL A 1 137 ? -1.613 -6.040 -1.341 1.00 91.69 137 VAL A O 1
ATOM 1093 N N . LEU A 1 138 ? -0.264 -7.320 -2.594 1.00 93.38 138 LEU A N 1
ATOM 1094 C CA . LEU A 1 138 ? -0.900 -8.576 -2.191 1.00 93.38 138 LEU A CA 1
ATOM 1095 C C . LEU A 1 138 ? -0.802 -8.848 -0.677 1.00 93.38 138 LEU A C 1
ATOM 1097 O O . LEU A 1 138 ? -1.844 -9.114 -0.071 1.00 93.38 138 LEU A O 1
ATOM 1101 N N . PRO A 1 139 ? 0.370 -8.739 -0.014 1.00 92.12 139 PRO A N 1
ATOM 1102 C CA . PRO A 1 139 ? 0.454 -8.906 1.439 1.00 92.12 139 PRO A CA 1
ATOM 1103 C C . PRO A 1 139 ? -0.438 -7.915 2.189 1.00 92.12 139 PRO A C 1
ATOM 1105 O O . PRO A 1 139 ? -1.075 -8.271 3.181 1.00 92.12 139 PRO A O 1
ATOM 1108 N N . PHE A 1 140 ? -0.536 -6.682 1.685 1.00 88.44 140 PHE A N 1
ATOM 1109 C CA . PHE A 1 140 ? -1.400 -5.660 2.260 1.00 88.44 140 PHE A CA 1
ATOM 1110 C C . PHE A 1 140 ? -2.888 -6.029 2.148 1.00 88.44 140 PHE A C 1
ATOM 1112 O O . PHE A 1 140 ? -3.633 -5.917 3.124 1.00 88.44 140 PHE A O 1
ATOM 1119 N N . ALA A 1 141 ? -3.321 -6.546 0.996 1.00 90.19 141 ALA A N 1
ATOM 1120 C CA . ALA A 1 141 ? -4.680 -7.052 0.816 1.00 90.19 141 ALA A CA 1
ATOM 1121 C C . ALA A 1 141 ? -4.981 -8.233 1.756 1.00 90.19 141 ALA A C 1
ATOM 1123 O O . ALA A 1 141 ? -6.033 -8.259 2.398 1.00 90.19 141 ALA A O 1
ATOM 1124 N N . VAL A 1 142 ? -4.037 -9.171 1.900 1.00 91.19 142 VAL A N 1
ATOM 1125 C CA . VAL A 1 142 ? -4.144 -10.311 2.827 1.00 91.19 142 VAL A CA 1
ATOM 1126 C C . VAL A 1 142 ? -4.256 -9.838 4.275 1.00 91.19 142 VAL A C 1
ATOM 1128 O O . VAL A 1 142 ? -5.076 -10.362 5.030 1.00 91.19 142 VAL A O 1
ATOM 1131 N N . TYR A 1 143 ? -3.47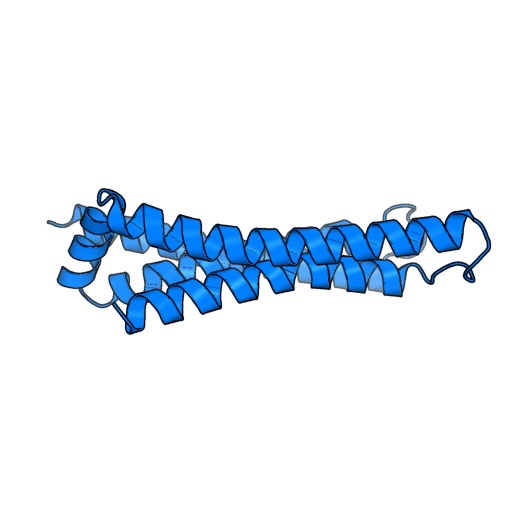1 -8.837 4.674 1.00 90.06 143 TYR A N 1
ATOM 1132 C CA . TYR A 1 143 ? -3.551 -8.241 6.006 1.00 90.06 143 TYR A CA 1
ATOM 1133 C C . TYR A 1 143 ? -4.945 -7.664 6.284 1.00 90.06 143 TYR A C 1
ATOM 1135 O O . TYR A 1 143 ? -5.569 -8.016 7.286 1.00 90.06 143 TYR A O 1
ATOM 1143 N N . LEU A 1 144 ? -5.461 -6.827 5.375 1.00 86.75 144 LEU A N 1
ATOM 1144 C CA . LEU A 1 144 ? -6.780 -6.209 5.529 1.00 86.75 144 LEU A CA 1
ATOM 1145 C C . LEU A 1 144 ? -7.903 -7.245 5.563 1.00 86.75 144 LEU A C 1
ATOM 1147 O O . LEU A 1 144 ? -8.784 -7.161 6.416 1.00 86.75 144 LEU A O 1
ATOM 1151 N N . TYR A 1 145 ? -7.857 -8.235 4.669 1.00 89.06 145 TYR A N 1
ATOM 1152 C CA . TYR A 1 145 ? -8.845 -9.308 4.634 1.00 89.06 145 TYR A CA 1
ATOM 1153 C C . TYR A 1 145 ? -8.894 -10.071 5.962 1.00 89.06 145 TYR A C 1
ATOM 1155 O O . TYR A 1 145 ? -9.973 -10.266 6.520 1.00 89.06 145 TYR A O 1
ATOM 1163 N N . ASN A 1 146 ? -7.731 -10.456 6.496 1.00 87.00 146 ASN A N 1
ATOM 1164 C CA . ASN A 1 146 ? -7.658 -11.209 7.745 1.00 87.00 146 ASN A CA 1
ATOM 1165 C C . ASN A 1 146 ? -8.143 -10.399 8.948 1.00 87.00 146 ASN A C 1
ATOM 1167 O O . ASN A 1 146 ? -8.825 -10.961 9.794 1.00 87.00 146 ASN A O 1
ATOM 1171 N N . ILE A 1 147 ? -7.847 -9.096 9.012 1.00 85.56 147 ILE A N 1
ATOM 1172 C CA . ILE A 1 147 ? -8.384 -8.238 10.078 1.00 85.56 147 ILE A CA 1
ATOM 1173 C C . ILE A 1 147 ? -9.906 -8.193 10.017 1.00 85.56 147 ILE A C 1
ATOM 1175 O O . ILE A 1 147 ? -10.563 -8.459 11.016 1.00 85.56 147 ILE A O 1
ATOM 1179 N N . ILE A 1 148 ? -10.471 -7.911 8.841 1.00 82.69 148 ILE A N 1
ATOM 1180 C CA . ILE A 1 148 ? -11.926 -7.791 8.681 1.00 82.69 148 ILE A CA 1
ATOM 1181 C C . ILE A 1 148 ? -12.621 -9.123 8.990 1.00 82.69 148 ILE A C 1
ATOM 1183 O O . ILE A 1 148 ? -13.726 -9.132 9.530 1.00 82.69 148 ILE A O 1
ATOM 1187 N N . HIS A 1 149 ? -12.003 -10.246 8.623 1.00 83.31 149 HIS A N 1
ATOM 1188 C CA . HIS A 1 149 ? -12.551 -11.570 8.880 1.00 83.31 149 HIS A CA 1
ATOM 1189 C C . HIS A 1 149 ? -12.486 -11.938 10.369 1.00 83.31 149 HIS A C 1
ATOM 1191 O O . HIS A 1 149 ? -13.516 -12.281 10.946 1.00 83.31 149 HIS A O 1
ATOM 1197 N N . ASP A 1 150 ? -11.314 -11.802 10.999 1.00 80.62 150 ASP A N 1
ATOM 1198 C CA . ASP A 1 150 ? -11.108 -12.172 12.404 1.00 80.62 150 ASP A CA 1
ATOM 1199 C C . ASP A 1 150 ? -11.903 -11.249 13.362 1.00 80.62 150 ASP A C 1
ATOM 1201 O O . ASP A 1 150 ? -12.335 -11.702 14.425 1.00 80.62 150 ASP A O 1
ATOM 1205 N N . GLU A 1 151 ? -12.164 -9.988 12.978 1.00 74.69 151 GLU A N 1
ATOM 1206 C CA . GLU A 1 151 ? -13.063 -9.061 13.694 1.00 74.69 151 GLU A CA 1
ATOM 1207 C C . GLU A 1 151 ? -14.547 -9.456 13.602 1.00 74.69 151 GLU A C 1
ATOM 1209 O O . GLU A 1 151 ? -15.319 -9.120 14.497 1.00 74.69 151 GLU A O 1
ATOM 1214 N N . ARG A 1 152 ? -14.973 -10.144 12.532 1.00 71.75 152 ARG A N 1
ATOM 1215 C CA . ARG A 1 152 ? -16.370 -10.589 12.351 1.00 71.75 152 ARG A CA 1
ATOM 1216 C C . ARG A 1 152 ? -16.666 -11.932 13.012 1.00 71.75 152 ARG A C 1
ATOM 1218 O O . ARG A 1 152 ? -17.825 -12.199 13.313 1.00 71.75 152 ARG A O 1
ATOM 1225 N N . SER A 1 153 ? -15.657 -12.787 13.164 1.00 67.00 153 SER A N 1
ATOM 1226 C CA . SER A 1 153 ? -15.795 -14.129 13.742 1.00 67.00 153 SER A CA 1
ATOM 1227 C C . SER A 1 153 ? -15.533 -14.196 15.253 1.00 67.00 153 SER A C 1
ATOM 1229 O O . SER A 1 153 ? -15.637 -15.282 15.821 1.00 67.00 153 SER A O 1
ATOM 1231 N N . SER A 1 154 ? -15.129 -13.083 15.878 1.00 54.03 154 SER A N 1
ATOM 1232 C CA . SER A 1 154 ? -14.813 -12.964 17.314 1.00 54.03 154 SER A CA 1
ATOM 1233 C C . SER A 1 154 ? -15.919 -12.276 18.100 1.00 54.03 154 SER A C 1
ATOM 1235 O O . SER A 1 154 ? -15.963 -12.539 19.325 1.00 54.03 154 SER A O 1
#

Secondary structure (DSSP, 8-state):
-HHHHHHHHHHHHHHHHHHHHHHHHHHHHHHHHHH--S-SS-THHHHHHHHHHHHHHHHHHHHHHTTTT-HHHHHHHHHHTT-HHHHHHHHHHHHHHHHHHHHHHHHHHHHHHHHHTTSSPPPPHHHHHHHHHHHHHHHHHHHHHHHHHHHH--

Foldseek 3Di:
DPPLLVVLVVLLVQLVVLLVVLVVQLVCLVVCVVPPPDDPDRSLVSNLSSLVSNLSSVVSNLVSVVLNVDVVSSVVVVVLVVDVVNVVLLVVLLVQLVVLLVVLVVVLVVVVVCCVVVVDPDDDPVVNSVSVSCSVVVSSVSSSVSSVVVVVVD